Protein AF-A0A0E3V8B7-F1 (afdb_monomer)

pLDDT: mean 75.84, std 19.18, range [37.16, 93.25]

Radius of gyration: 25.29 Å; Cα contacts (8 Å, |Δi|>4): 125; chains: 1; bounding box: 66×51×51 Å

Sequence (120 aa):
MLLAFTAIDEYGHSRDFSWWFTSLEFALDVMSSLSAKGKQIVKAELIDNDRSIQLPVDGFDGKLFSTPIKQLENEWQQLLKAPVSQRYIPVEPGAVSAGDFYFPLFDEQAWDMATVKFED

Secondary structure (DSSP, 8-state):
-EEEEEEE-TTS-EEEEEEE-S-HHHHHHHHHHHHHTTPEEEEEEEEETTEEEE--GGG-SS--SHHHHHHHHHHHHHHHHS----------TT---TT---PPP--GGGGGG-------

Structure (mmCIF, N/CA/C/O backbone):
data_AF-A0A0E3V8B7-F1
#
_entry.id   AF-A0A0E3V8B7-F1
#
loop_
_atom_site.group_PDB
_atom_site.id
_atom_site.type_symbol
_atom_site.label_atom_id
_atom_site.label_alt_id
_atom_site.label_comp_id
_atom_site.label_asym_id
_atom_site.label_entity_id
_atom_site.label_seq_id
_atom_site.pdbx_PDB_ins_code
_atom_site.Cartn_x
_atom_site.Cartn_y
_atom_site.Cartn_z
_atom_site.occupancy
_atom_site.B_iso_or_equiv
_atom_site.auth_seq_id
_atom_site.auth_comp_id
_atom_site.auth_asym_id
_atom_site.auth_atom_id
_atom_site.pdbx_P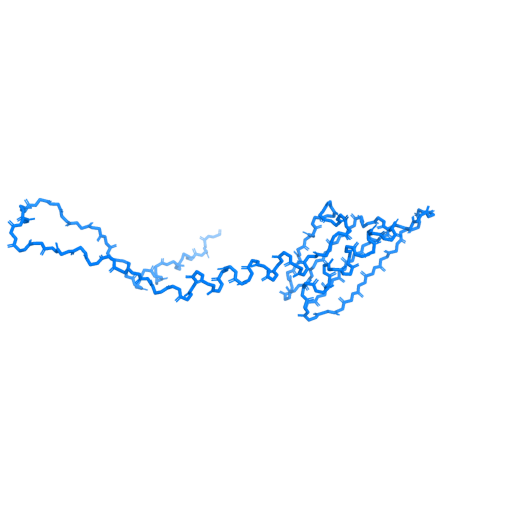DB_model_num
ATOM 1 N N . MET A 1 1 ? 4.322 -6.187 8.773 1.00 88.88 1 MET A N 1
ATOM 2 C CA . MET A 1 1 ? 3.819 -5.978 7.403 1.00 88.88 1 MET A CA 1
ATOM 3 C C . MET A 1 1 ? 4.964 -5.677 6.439 1.00 88.88 1 MET A C 1
ATOM 5 O O . MET A 1 1 ? 5.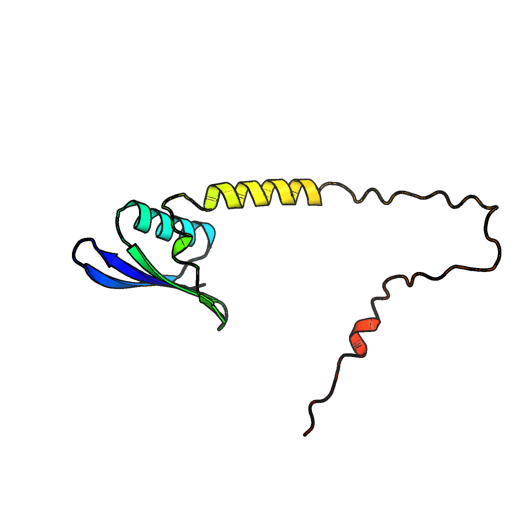790 -4.806 6.714 1.00 88.88 1 MET A O 1
ATOM 9 N N . LEU A 1 2 ? 5.020 -6.411 5.331 1.00 91.75 2 LEU A N 1
ATOM 10 C CA . LEU A 1 2 ? 5.964 -6.240 4.225 1.00 91.75 2 LEU A CA 1
ATOM 11 C C . LEU A 1 2 ? 5.174 -5.872 2.966 1.00 91.75 2 LEU A C 1
ATOM 13 O O . LEU A 1 2 ? 4.197 -6.540 2.641 1.00 91.75 2 LEU A O 1
ATOM 17 N N . LEU A 1 3 ? 5.594 -4.830 2.256 1.00 92.19 3 LEU A N 1
ATOM 18 C CA . LEU A 1 3 ? 5.054 -4.492 0.941 1.00 92.19 3 LEU A CA 1
ATOM 19 C C . LEU A 1 3 ? 6.050 -4.954 -0.115 1.00 92.19 3 LEU A C 1
ATOM 21 O O . LEU A 1 3 ? 7.212 -4.554 -0.050 1.00 92.19 3 LEU A O 1
ATOM 25 N N . ALA A 1 4 ? 5.600 -5.748 -1.080 1.00 92.44 4 ALA A N 1
ATOM 26 C CA . ALA A 1 4 ? 6.370 -6.148 -2.248 1.00 92.44 4 ALA A CA 1
ATOM 27 C C . ALA A 1 4 ? 5.641 -5.690 -3.514 1.00 92.44 4 ALA A C 1
ATOM 29 O O . ALA A 1 4 ? 4.451 -5.942 -3.675 1.00 92.44 4 ALA A O 1
ATOM 30 N N . PHE A 1 5 ? 6.324 -4.999 -4.418 1.00 93.00 5 PHE A N 1
ATOM 31 C CA . PHE A 1 5 ? 5.716 -4.536 -5.659 1.00 93.00 5 PHE A CA 1
ATOM 32 C C . PHE A 1 5 ? 6.732 -4.467 -6.792 1.00 93.00 5 PHE A C 1
ATOM 34 O O . PHE A 1 5 ? 7.929 -4.287 -6.579 1.00 93.00 5 PHE A O 1
ATOM 41 N N . THR A 1 6 ? 6.220 -4.566 -8.008 1.00 92.25 6 THR A N 1
ATOM 42 C CA . THR A 1 6 ? 6.983 -4.451 -9.242 1.00 92.25 6 THR A CA 1
ATOM 43 C C . THR A 1 6 ? 6.522 -3.199 -9.966 1.00 92.25 6 THR A C 1
ATOM 45 O O . THR A 1 6 ? 5.326 -3.036 -10.231 1.00 92.25 6 THR A O 1
ATOM 48 N N . ALA A 1 7 ? 7.461 -2.312 -10.284 1.00 91.56 7 ALA A N 1
ATOM 49 C CA . ALA A 1 7 ? 7.190 -1.098 -11.039 1.00 91.56 7 ALA A CA 1
ATOM 50 C C . ALA A 1 7 ? 8.014 -1.062 -12.326 1.00 91.56 7 ALA A C 1
ATOM 52 O O . ALA A 1 7 ? 9.192 -1.422 -12.329 1.00 91.56 7 ALA A O 1
ATOM 53 N N . ILE A 1 8 ? 7.393 -0.586 -13.398 1.00 91.06 8 ILE A N 1
ATOM 54 C CA . ILE A 1 8 ? 8.029 -0.334 -14.685 1.00 91.06 8 ILE A CA 1
ATOM 55 C C . ILE A 1 8 ? 8.347 1.161 -14.784 1.00 91.06 8 ILE A C 1
ATOM 57 O O . ILE A 1 8 ? 7.508 2.010 -14.470 1.00 91.06 8 ILE A O 1
ATOM 61 N N . ASP A 1 9 ? 9.585 1.480 -15.160 1.00 85.81 9 ASP A N 1
ATOM 62 C CA . ASP A 1 9 ? 9.995 2.850 -15.472 1.00 85.81 9 ASP A CA 1
ATOM 63 C C . ASP A 1 9 ? 9.602 3.268 -16.901 1.00 85.81 9 ASP A C 1
ATOM 65 O O . ASP A 1 9 ? 9.146 2.462 -17.709 1.00 85.81 9 ASP A O 1
ATOM 69 N N . GLU A 1 10 ? 9.805 4.543 -17.235 1.00 82.44 10 GLU A N 1
ATOM 70 C CA . GLU A 1 10 ? 9.502 5.097 -18.565 1.00 82.44 10 GLU A CA 1
ATOM 71 C C . GLU A 1 10 ? 10.294 4.430 -19.708 1.00 82.44 10 GLU A C 1
ATOM 73 O O . GLU A 1 10 ? 9.926 4.554 -20.875 1.00 82.44 10 GLU A O 1
ATOM 78 N N . TYR A 1 11 ? 11.367 3.701 -19.386 1.00 84.38 11 TYR A N 1
ATOM 79 C CA . TYR A 1 11 ? 12.201 2.967 -20.337 1.00 84.38 11 TYR A CA 1
ATOM 80 C C . TYR A 1 11 ? 11.768 1.500 -20.488 1.00 84.38 11 TYR A C 1
ATOM 82 O O . TYR A 1 11 ? 12.393 0.750 -21.237 1.00 84.38 11 TYR A O 1
ATOM 90 N N . GLY A 1 12 ? 10.704 1.078 -19.795 1.00 85.00 12 GLY A N 1
ATOM 91 C CA . GLY A 1 12 ? 10.203 -0.293 -19.819 1.00 85.00 12 GLY A CA 1
ATOM 92 C C . GLY A 1 12 ? 10.964 -1.249 -18.896 1.00 85.00 12 GLY A C 1
ATOM 93 O O . GLY A 1 12 ? 10.724 -2.457 -18.939 1.00 85.00 12 GLY A O 1
ATOM 94 N N . HIS A 1 13 ? 11.873 -0.756 -18.050 1.00 89.44 13 HIS A N 1
ATOM 95 C CA . HIS A 1 13 ? 12.583 -1.607 -17.107 1.00 89.44 13 HIS A CA 1
ATOM 96 C C . HIS A 1 13 ? 11.727 -1.884 -15.879 1.00 89.44 13 HIS A C 1
ATOM 98 O O . HIS A 1 13 ? 11.411 -0.993 -15.087 1.00 89.44 13 HIS A O 1
ATOM 104 N N . SER A 1 14 ? 11.419 -3.162 -15.697 1.00 91.88 14 SER A N 1
ATOM 105 C CA . SER A 1 14 ? 10.776 -3.670 -14.496 1.00 91.88 14 SER A CA 1
ATOM 106 C C . SER A 1 14 ? 11.775 -3.744 -13.345 1.00 91.88 14 SER A C 1
ATOM 108 O O . SER A 1 14 ? 12.871 -4.292 -13.494 1.00 91.88 14 SER A O 1
ATOM 110 N N . ARG A 1 15 ? 11.398 -3.211 -12.184 1.00 91.56 15 ARG A N 1
ATOM 111 C CA . ARG A 1 15 ? 12.148 -3.352 -10.936 1.00 91.56 15 ARG A CA 1
ATOM 112 C C . ARG A 1 15 ? 11.234 -3.814 -9.821 1.00 91.56 15 ARG A C 1
ATOM 114 O O . ARG A 1 15 ? 10.160 -3.246 -9.618 1.00 91.56 15 ARG A O 1
ATOM 121 N N . ASP A 1 16 ? 11.729 -4.789 -9.076 1.00 92.19 16 ASP A N 1
ATOM 122 C CA . ASP A 1 16 ? 11.072 -5.301 -7.886 1.00 92.19 16 ASP A CA 1
ATOM 123 C C . ASP A 1 16 ? 11.564 -4.542 -6.658 1.00 92.19 16 ASP A C 1
ATOM 125 O O . ASP A 1 16 ? 12.758 -4.282 -6.479 1.00 92.19 16 ASP A O 1
ATOM 129 N N . PHE A 1 17 ? 10.618 -4.183 -5.806 1.00 91.00 17 PHE A N 1
ATOM 130 C CA . PHE A 1 17 ? 10.844 -3.481 -4.561 1.00 91.00 17 PHE A CA 1
ATOM 131 C C . PHE A 1 17 ? 10.158 -4.247 -3.445 1.00 91.00 17 PHE A C 1
ATOM 133 O O . PHE A 1 17 ? 9.034 -4.719 -3.593 1.00 91.00 17 PHE A O 1
ATOM 140 N N . SER A 1 18 ? 10.825 -4.332 -2.303 1.00 92.06 18 SER A N 1
ATOM 141 C CA . SER A 1 18 ? 10.234 -4.882 -1.093 1.00 92.06 18 SER A CA 1
ATOM 142 C C . SER A 1 18 ? 10.724 -4.102 0.115 1.00 92.06 18 SER A C 1
ATOM 144 O O . SER A 1 18 ? 11.935 -3.932 0.274 1.00 92.06 18 SER A O 1
ATOM 146 N N . TRP A 1 19 ? 9.817 -3.643 0.974 1.00 91.25 19 TRP A N 1
ATOM 147 C CA . TRP A 1 19 ? 10.192 -2.984 2.223 1.00 91.25 19 TRP A CA 1
ATOM 148 C C . TRP A 1 19 ? 9.241 -3.313 3.369 1.00 91.25 19 TRP A C 1
ATOM 150 O O . TRP A 1 19 ? 8.051 -3.573 3.180 1.00 91.25 19 TRP A O 1
ATOM 160 N N . TRP A 1 20 ? 9.778 -3.249 4.584 1.00 91.75 20 TRP A N 1
ATOM 161 C CA . TRP A 1 20 ? 9.007 -3.346 5.819 1.00 91.75 20 TRP A CA 1
ATOM 162 C C . TRP A 1 20 ? 8.421 -1.989 6.186 1.00 91.75 20 TRP A C 1
ATOM 164 O O . TRP A 1 20 ? 9.087 -0.962 6.046 1.00 91.75 20 TRP A O 1
ATOM 174 N N . PHE A 1 21 ? 7.184 -1.981 6.671 1.00 88.81 21 PHE A N 1
ATOM 175 C CA . PHE A 1 21 ? 6.518 -0.760 7.110 1.00 88.81 21 PHE A CA 1
ATOM 176 C C . PHE A 1 21 ? 5.609 -1.027 8.314 1.00 88.81 21 PHE A C 1
ATOM 178 O O . PHE A 1 21 ? 5.221 -2.165 8.586 1.00 88.81 21 PHE A O 1
ATOM 185 N N . THR A 1 22 ? 5.284 0.041 9.042 1.00 88.25 22 THR A N 1
ATOM 186 C CA . THR A 1 22 ? 4.428 0.003 10.239 1.00 88.25 22 THR A CA 1
ATOM 187 C C . THR A 1 22 ? 3.045 0.610 10.009 1.00 88.25 22 THR A C 1
ATOM 189 O O . THR A 1 22 ? 2.090 0.168 10.634 1.00 88.25 22 THR A O 1
ATOM 192 N N . SER A 1 23 ? 2.924 1.591 9.108 1.00 88.12 23 SER A N 1
ATOM 193 C CA . SER A 1 23 ? 1.657 2.227 8.722 1.00 88.12 23 SER A CA 1
ATOM 194 C C . SER A 1 23 ? 1.316 1.888 7.275 1.00 88.12 23 SER A C 1
ATOM 196 O O . SER A 1 23 ? 2.090 2.179 6.356 1.00 88.12 23 SER A O 1
ATOM 198 N N . LEU A 1 24 ? 0.153 1.263 7.085 1.00 87.38 24 LEU A N 1
ATOM 199 C CA . LEU A 1 24 ? -0.355 0.897 5.766 1.00 87.38 24 LEU A CA 1
ATOM 200 C C . LEU A 1 24 ? -0.652 2.136 4.925 1.00 87.38 24 LEU A C 1
ATOM 202 O O . LEU A 1 24 ? -0.330 2.161 3.742 1.00 87.38 24 LEU A O 1
ATOM 206 N N . GLU A 1 25 ? -1.182 3.185 5.544 1.00 87.44 25 GLU A N 1
ATOM 207 C CA . GLU A 1 25 ? -1.499 4.456 4.896 1.00 87.44 25 GLU A CA 1
ATOM 208 C C . GLU A 1 25 ? -0.255 5.059 4.244 1.00 87.44 25 GLU A C 1
ATOM 210 O O . GLU A 1 25 ? -0.291 5.456 3.082 1.00 87.44 25 GLU A O 1
ATOM 215 N N . PHE A 1 26 ? 0.873 5.054 4.962 1.00 87.19 26 PHE A N 1
ATOM 216 C CA . PHE A 1 26 ? 2.139 5.539 4.424 1.00 87.19 26 PHE A CA 1
ATOM 217 C C . PHE A 1 26 ? 2.629 4.686 3.247 1.00 87.19 26 PHE A C 1
ATOM 219 O O . PHE A 1 26 ? 3.053 5.222 2.226 1.00 87.19 26 PHE A O 1
ATOM 226 N N . 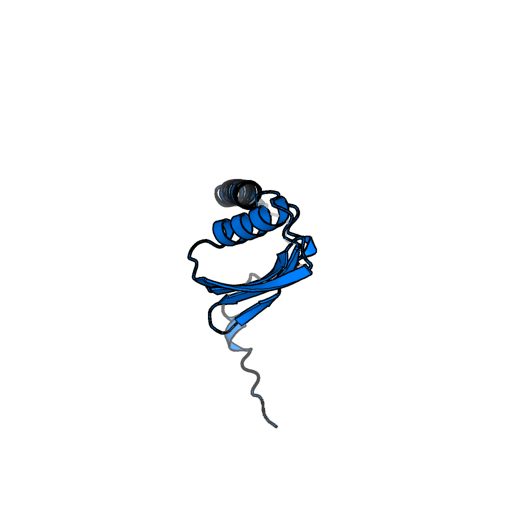ALA A 1 27 ? 2.550 3.358 3.353 1.00 89.19 27 ALA A N 1
ATOM 227 C CA . ALA A 1 27 ? 2.937 2.455 2.269 1.00 89.19 27 ALA A CA 1
ATOM 228 C C . ALA A 1 27 ? 2.104 2.678 0.989 1.00 89.19 27 ALA A C 1
ATOM 230 O O . ALA A 1 27 ? 2.669 2.761 -0.106 1.00 89.19 27 ALA A O 1
ATOM 231 N N . LEU A 1 28 ? 0.783 2.828 1.126 1.00 89.31 28 LEU A N 1
ATOM 232 C CA . LEU A 1 28 ? -0.128 3.120 0.014 1.00 89.31 28 LEU A CA 1
ATOM 233 C C . LEU A 1 28 ? 0.139 4.505 -0.601 1.00 89.31 28 LEU A C 1
ATOM 235 O O . LEU A 1 28 ? 0.133 4.656 -1.826 1.00 89.31 28 LEU A O 1
ATOM 239 N N . ASP A 1 29 ? 0.444 5.505 0.228 1.00 89.44 29 ASP A N 1
ATOM 240 C CA . ASP A 1 29 ? 0.813 6.852 -0.220 1.00 89.44 29 ASP A CA 1
ATOM 241 C C . ASP A 1 29 ? 2.109 6.857 -1.037 1.00 89.44 29 ASP A C 1
ATOM 243 O O . ASP A 1 29 ? 2.203 7.552 -2.054 1.00 89.44 29 ASP A O 1
ATOM 247 N N . VAL A 1 30 ? 3.109 6.063 -0.638 1.00 88.50 30 VAL A N 1
ATOM 248 C CA . VAL A 1 30 ? 4.362 5.942 -1.396 1.00 88.50 30 VAL A CA 1
ATOM 249 C C . VAL A 1 30 ? 4.113 5.280 -2.751 1.00 88.50 30 VAL A C 1
ATOM 251 O O . VAL A 1 30 ? 4.620 5.775 -3.757 1.00 88.50 30 VAL A O 1
ATOM 254 N N . MET A 1 31 ? 3.308 4.216 -2.817 1.00 89.38 31 MET A N 1
ATOM 255 C CA . MET A 1 31 ? 2.946 3.582 -4.094 1.00 89.38 31 MET A CA 1
ATOM 256 C C . MET A 1 31 ? 2.197 4.535 -5.028 1.00 89.38 31 MET A C 1
ATOM 258 O O . MET A 1 31 ? 2.515 4.641 -6.214 1.00 89.38 31 MET A O 1
ATOM 262 N N . SER A 1 32 ? 1.265 5.308 -4.485 1.00 89.31 32 SER A N 1
ATOM 263 C CA . SER A 1 32 ? 0.548 6.326 -5.258 1.00 89.31 32 SER A CA 1
ATOM 264 C C . SER A 1 32 ? 1.499 7.411 -5.744 1.00 89.31 32 SER A C 1
ATOM 266 O O . SER A 1 32 ? 1.494 7.772 -6.916 1.00 89.31 32 SER A O 1
ATOM 268 N N . SER A 1 33 ? 2.416 7.859 -4.887 1.00 88.88 33 SER A N 1
ATOM 269 C CA . SER A 1 33 ? 3.443 8.836 -5.256 1.00 88.88 33 SER A CA 1
ATOM 270 C C . SER A 1 33 ? 4.398 8.319 -6.338 1.00 88.88 33 SER A C 1
ATOM 272 O O . SER A 1 33 ? 4.906 9.110 -7.130 1.00 88.88 33 SER A O 1
ATOM 274 N N . LEU A 1 34 ? 4.669 7.009 -6.387 1.00 88.12 34 LEU A N 1
ATOM 275 C CA . LEU A 1 34 ? 5.439 6.390 -7.471 1.00 88.12 34 LEU A CA 1
ATOM 276 C C . LEU A 1 34 ? 4.662 6.445 -8.791 1.00 88.12 34 LEU A C 1
ATOM 278 O O . LEU A 1 34 ? 5.238 6.838 -9.805 1.00 88.12 34 LEU A O 1
ATOM 282 N N . SER A 1 35 ? 3.362 6.159 -8.744 1.00 86.75 35 SER A N 1
ATOM 283 C CA . SER A 1 35 ? 2.462 6.245 -9.901 1.00 86.75 35 SER A CA 1
ATOM 284 C C . SER A 1 35 ? 2.337 7.678 -10.427 1.00 86.75 35 SER A C 1
ATOM 286 O O . SER A 1 35 ? 2.478 7.919 -11.623 1.00 86.75 35 SER A O 1
ATOM 288 N N . ALA A 1 36 ? 2.233 8.664 -9.530 1.00 86.75 36 ALA A N 1
ATOM 289 C CA . ALA A 1 36 ? 2.237 10.088 -9.877 1.00 86.75 36 ALA A CA 1
ATOM 290 C C . ALA A 1 36 ? 3.548 10.562 -10.537 1.00 86.75 36 ALA A C 1
ATOM 292 O O . ALA A 1 36 ? 3.554 11.548 -11.269 1.00 86.75 36 ALA A O 1
ATOM 293 N N . LYS A 1 37 ? 4.667 9.868 -10.290 1.00 86.00 37 LYS A N 1
ATOM 294 C CA . LYS A 1 37 ? 5.980 10.148 -10.896 1.00 86.00 37 LYS A CA 1
ATOM 295 C C . LYS A 1 37 ? 6.189 9.443 -12.242 1.00 86.00 37 LYS A C 1
ATOM 297 O O . LYS A 1 37 ? 7.321 9.398 -12.711 1.00 86.00 37 LYS A O 1
ATOM 302 N N . GLY A 1 38 ? 5.137 8.869 -12.827 1.00 81.69 38 GLY A N 1
ATOM 303 C CA . GLY A 1 38 ? 5.198 8.192 -14.124 1.00 81.69 38 GLY A CA 1
ATOM 304 C C . GLY A 1 38 ? 5.687 6.745 -14.061 1.00 81.69 38 GLY A C 1
ATOM 305 O O . GLY A 1 38 ? 5.874 6.124 -15.103 1.00 81.69 38 GLY A O 1
ATOM 306 N N . LYS A 1 39 ? 5.886 6.176 -12.863 1.00 85.62 39 LYS A N 1
ATOM 307 C CA . LYS A 1 39 ? 6.216 4.752 -12.727 1.00 85.62 39 LYS A CA 1
ATOM 308 C C . LYS A 1 39 ? 4.941 3.935 -12.694 1.00 85.62 39 LYS A C 1
ATOM 310 O O . LYS A 1 39 ? 4.119 4.122 -11.805 1.00 85.62 39 LYS A O 1
ATOM 315 N N . GLN A 1 40 ? 4.799 2.985 -13.603 1.00 88.81 40 GLN A N 1
ATOM 316 C CA . GLN A 1 40 ? 3.623 2.129 -13.624 1.00 88.81 40 GLN A CA 1
ATOM 317 C C . GLN A 1 40 ? 3.807 0.962 -12.653 1.00 88.81 40 GLN A C 1
ATOM 319 O O . GLN A 1 40 ? 4.732 0.165 -12.808 1.00 88.81 40 GLN A O 1
ATOM 324 N N . ILE A 1 41 ? 2.928 0.840 -11.659 1.00 90.69 41 ILE A N 1
ATOM 325 C CA . ILE A 1 41 ? 2.891 -0.338 -10.786 1.00 90.69 41 ILE A CA 1
ATOM 326 C C . ILE A 1 41 ? 2.182 -1.467 -11.535 1.00 90.69 41 ILE A C 1
ATOM 328 O O . ILE A 1 41 ? 1.058 -1.302 -11.996 1.00 90.69 41 ILE A O 1
ATOM 332 N N . VAL A 1 42 ? 2.848 -2.613 -11.664 1.00 90.25 42 VAL A N 1
ATOM 333 C CA . VAL A 1 42 ? 2.340 -3.777 -12.417 1.00 90.25 42 VAL A CA 1
ATOM 334 C C . VAL A 1 42 ? 1.882 -4.889 -11.488 1.00 90.25 42 VAL A C 1
ATOM 336 O O . VAL A 1 42 ? 0.938 -5.614 -11.789 1.00 90.25 42 VAL A O 1
ATOM 339 N N . LYS A 1 43 ? 2.536 -5.013 -10.335 1.00 91.25 43 LYS A N 1
ATOM 340 C CA . LYS A 1 43 ? 2.170 -5.966 -9.294 1.00 91.25 43 LYS A CA 1
ATOM 341 C C . LYS A 1 43 ? 2.386 -5.316 -7.941 1.00 91.25 43 LYS A C 1
ATOM 343 O O . LYS A 1 43 ? 3.416 -4.681 -7.746 1.00 91.25 43 LYS A O 1
ATOM 348 N N . ALA A 1 44 ? 1.457 -5.503 -7.015 1.00 92.38 44 ALA A N 1
ATOM 349 C CA . ALA A 1 44 ? 1.616 -5.098 -5.628 1.00 92.38 44 ALA A CA 1
ATOM 350 C C . ALA A 1 44 ? 1.032 -6.173 -4.709 1.00 92.38 44 ALA A C 1
ATOM 352 O O . ALA A 1 44 ? -0.043 -6.717 -4.960 1.00 92.38 44 ALA A O 1
ATOM 353 N N . GLU A 1 45 ? 1.762 -6.495 -3.653 1.00 93.25 45 GLU A N 1
ATOM 354 C CA . GLU A 1 45 ? 1.447 -7.552 -2.708 1.00 93.25 45 GLU A CA 1
ATOM 355 C C . GLU A 1 45 ? 1.801 -7.092 -1.296 1.00 93.25 45 GLU A C 1
ATOM 357 O O . GLU A 1 45 ? 2.888 -6.574 -1.028 1.00 93.25 45 GLU A O 1
ATOM 362 N N . LEU A 1 46 ? 0.854 -7.273 -0.387 1.00 92.50 46 LEU A N 1
ATOM 363 C CA . LEU A 1 46 ? 1.000 -7.001 1.028 1.00 92.50 46 LEU A CA 1
ATOM 364 C C . LEU A 1 46 ? 1.106 -8.323 1.776 1.00 92.50 46 LEU A C 1
ATOM 366 O O . LEU A 1 46 ? 0.187 -9.131 1.713 1.00 92.50 46 LEU A O 1
ATOM 370 N N . ILE A 1 47 ? 2.194 -8.518 2.510 1.00 93.00 47 ILE A N 1
ATOM 371 C CA . ILE A 1 47 ? 2.434 -9.714 3.310 1.00 93.00 47 ILE A CA 1
ATOM 372 C C . ILE A 1 47 ? 2.357 -9.342 4.793 1.00 93.00 47 ILE A C 1
ATOM 374 O O . ILE A 1 47 ? 3.097 -8.477 5.279 1.00 93.00 47 ILE A O 1
ATOM 378 N N . ASP A 1 48 ? 1.467 -10.004 5.523 1.00 91.56 48 ASP A N 1
ATOM 379 C CA . ASP A 1 48 ? 1.328 -9.871 6.968 1.00 91.56 48 ASP A CA 1
ATOM 380 C C . ASP A 1 48 ? 0.973 -11.212 7.618 1.00 91.56 48 ASP A C 1
ATOM 382 O O . ASP A 1 48 ? 0.022 -11.868 7.204 1.00 91.56 48 ASP A O 1
ATOM 386 N N . ASN A 1 49 ? 1.733 -11.620 8.640 1.00 86.62 49 ASN A N 1
ATOM 387 C CA . ASN A 1 49 ? 1.510 -12.858 9.403 1.00 86.62 49 ASN A CA 1
ATOM 388 C C . ASN A 1 49 ? 1.231 -14.099 8.521 1.00 86.62 49 ASN A C 1
ATOM 390 O O . ASN A 1 49 ? 0.207 -14.760 8.682 1.00 86.62 49 ASN A O 1
ATOM 394 N N . ASP A 1 50 ? 2.124 -14.381 7.562 1.00 84.31 50 ASP A N 1
ATOM 395 C CA . ASP A 1 50 ? 2.013 -15.465 6.559 1.00 84.31 50 A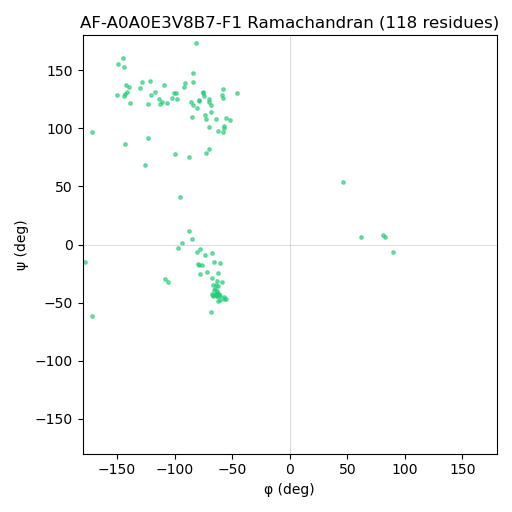SP A CA 1
ATOM 396 C C . ASP A 1 50 ? 0.820 -15.376 5.592 1.00 84.31 50 ASP A C 1
ATOM 398 O O . ASP A 1 50 ? 0.605 -16.261 4.763 1.00 84.31 50 ASP A O 1
ATOM 402 N N . ARG A 1 51 ? 0.058 -14.281 5.628 1.00 87.94 51 ARG A N 1
ATOM 403 C CA . ARG A 1 51 ? -0.993 -13.997 4.652 1.00 87.94 51 ARG A CA 1
ATOM 404 C C . ARG A 1 51 ? -0.475 -12.998 3.642 1.00 87.94 51 ARG A C 1
ATOM 406 O O . ARG A 1 51 ? 0.048 -11.952 4.022 1.00 87.94 51 ARG A O 1
ATOM 413 N N . SER A 1 52 ? -0.655 -13.303 2.363 1.00 91.75 52 SER A N 1
ATOM 414 C CA . SER A 1 52 ? -0.408 -12.346 1.298 1.00 91.75 52 SER A CA 1
ATOM 415 C C . SER A 1 52 ? -1.712 -11.897 0.652 1.00 91.75 52 SER A C 1
ATOM 417 O O . SER A 1 52 ? -2.640 -12.678 0.438 1.00 91.75 52 SER A O 1
ATOM 419 N N . ILE A 1 53 ? -1.806 -10.597 0.406 1.00 92.50 53 ILE A N 1
ATOM 420 C CA . ILE A 1 53 ? -2.954 -9.943 -0.208 1.00 92.50 53 ILE A CA 1
ATOM 421 C C . ILE A 1 53 ? -2.434 -9.218 -1.438 1.00 92.50 53 ILE A C 1
ATOM 423 O O . ILE A 1 53 ? -1.576 -8.341 -1.335 1.00 92.50 53 ILE A O 1
ATOM 427 N N . GLN A 1 54 ? -2.961 -9.567 -2.607 1.00 92.12 54 GLN A N 1
ATOM 428 C CA . GLN A 1 54 ? -2.680 -8.809 -3.820 1.00 92.12 54 GLN A CA 1
ATOM 429 C C . GLN A 1 54 ? -3.455 -7.496 -3.786 1.00 92.12 54 GLN A C 1
ATOM 431 O O . GLN A 1 54 ? -4.666 -7.481 -3.559 1.00 92.12 54 GLN A O 1
ATOM 436 N N . LEU A 1 55 ? -2.745 -6.393 -3.996 1.00 90.00 55 LEU A N 1
ATOM 437 C CA . LEU A 1 55 ? -3.338 -5.065 -4.021 1.00 90.00 55 LEU A CA 1
ATOM 438 C C . LEU A 1 55 ? -3.740 -4.707 -5.459 1.00 90.00 55 LEU A C 1
ATOM 440 O O . LEU A 1 55 ? -2.979 -4.985 -6.391 1.00 90.00 55 LEU A O 1
ATOM 444 N N . PRO A 1 56 ? -4.911 -4.078 -5.659 1.00 88.19 56 PRO A N 1
ATOM 445 C CA . PRO A 1 56 ? -5.361 -3.677 -6.984 1.00 88.19 56 PRO A CA 1
ATOM 446 C C . PRO A 1 56 ? -4.469 -2.554 -7.519 1.00 88.19 56 PRO A C 1
ATOM 448 O O . PRO A 1 56 ? -4.468 -1.444 -6.990 1.00 88.19 56 PRO A O 1
ATOM 451 N N . VAL A 1 57 ? -3.716 -2.840 -8.582 1.00 87.62 57 VAL A N 1
ATOM 452 C CA . VAL A 1 57 ? -2.779 -1.870 -9.170 1.00 87.62 57 VAL A CA 1
ATOM 453 C C . VAL A 1 57 ? -3.486 -0.678 -9.817 1.00 87.62 57 VAL A C 1
ATOM 455 O O . VAL A 1 57 ? -2.974 0.436 -9.769 1.00 87.62 57 VAL A O 1
ATOM 458 N N . ASP A 1 58 ? -4.710 -0.886 -10.306 1.00 83.94 58 ASP A N 1
ATOM 459 C CA . ASP A 1 58 ? -5.570 0.165 -10.867 1.00 83.94 58 ASP A CA 1
ATOM 460 C C . ASP A 1 58 ? -6.010 1.203 -9.820 1.00 83.94 58 ASP A C 1
ATOM 462 O O . ASP A 1 58 ? -6.494 2.278 -10.169 1.00 83.94 58 ASP A O 1
ATOM 466 N N . GLY A 1 59 ? -5.847 0.896 -8.528 1.00 80.62 59 GLY A N 1
ATOM 467 C CA . GLY A 1 59 ? -6.164 1.813 -7.437 1.00 80.62 59 GLY A CA 1
ATOM 468 C C . GLY A 1 59 ? -5.128 2.921 -7.236 1.00 80.62 59 GLY A C 1
ATOM 469 O O . GLY A 1 59 ? -5.441 3.923 -6.598 1.00 80.62 59 GLY A O 1
ATOM 470 N N . PHE A 1 60 ? -3.907 2.781 -7.763 1.00 84.75 60 PHE A N 1
ATOM 471 C CA . PHE A 1 60 ? -2.829 3.754 -7.558 1.00 84.75 60 PHE A CA 1
ATOM 472 C C . PHE A 1 60 ? -2.884 4.871 -8.608 1.00 84.75 60 PHE A C 1
ATOM 474 O O . PHE A 1 60 ? -2.073 4.937 -9.528 1.00 84.75 60 PHE A O 1
ATOM 481 N N . ASP A 1 61 ? -3.841 5.784 -8.452 1.00 80.62 61 ASP A N 1
ATOM 482 C CA . ASP A 1 61 ? -4.108 6.892 -9.385 1.00 80.62 61 ASP A CA 1
ATOM 483 C C . ASP A 1 61 ? -3.236 8.144 -9.152 1.00 80.62 61 ASP A C 1
ATOM 485 O O . ASP A 1 61 ? -3.424 9.182 -9.788 1.00 80.62 61 ASP A O 1
ATOM 489 N N . GLY A 1 62 ? -2.284 8.062 -8.222 1.00 81.25 62 GLY A N 1
ATOM 490 C CA . GLY A 1 62 ? -1.433 9.182 -7.833 1.00 81.25 62 GLY A CA 1
ATOM 491 C C . GLY A 1 62 ? -1.979 10.040 -6.694 1.00 81.25 62 GLY A C 1
ATOM 492 O O . GLY A 1 62 ? -1.254 10.911 -6.205 1.00 81.25 62 GLY A O 1
ATOM 493 N N . LYS A 1 63 ? -3.210 9.805 -6.226 1.00 84.75 63 LYS A N 1
ATOM 494 C CA . LYS A 1 63 ? -3.751 10.488 -5.045 1.00 84.75 63 LYS A CA 1
ATOM 495 C C . LYS A 1 63 ? -3.305 9.792 -3.763 1.00 84.75 63 LYS A C 1
ATOM 497 O O . LYS A 1 63 ? -3.123 8.583 -3.716 1.00 84.75 63 LYS A O 1
ATOM 502 N N . LEU A 1 64 ? -3.129 10.576 -2.703 1.00 85.69 64 LEU A N 1
ATOM 503 C CA . LEU A 1 64 ? -2.770 10.047 -1.388 1.00 85.69 64 LEU A CA 1
ATOM 504 C C . LEU A 1 64 ? -3.992 9.396 -0.726 1.00 85.69 64 LEU A C 1
ATOM 506 O O . LEU A 1 64 ? -5.057 10.009 -0.623 1.00 85.69 64 LEU A O 1
ATOM 510 N N . PHE A 1 65 ? -3.811 8.178 -0.228 1.00 84.88 65 PHE A N 1
ATOM 511 C CA . PHE A 1 65 ? -4.794 7.395 0.514 1.00 84.88 65 PHE A CA 1
ATOM 512 C C . PHE A 1 65 ? -4.928 7.841 1.970 1.00 84.88 65 PHE A C 1
ATOM 514 O O . PHE A 1 65 ? -5.990 7.671 2.569 1.00 84.88 65 PHE A O 1
ATOM 521 N N . SER A 1 66 ? -3.895 8.454 2.550 1.00 83.88 66 SER A N 1
ATOM 522 C CA . SER A 1 66 ? -3.943 8.894 3.950 1.00 83.88 66 SER A CA 1
ATOM 523 C C . SER A 1 66 ? -5.068 9.885 4.246 1.00 83.88 66 SER A C 1
ATOM 525 O O . SER A 1 66 ? -5.620 9.874 5.344 1.00 83.88 66 SER A O 1
ATOM 527 N N . THR A 1 67 ? -5.438 10.729 3.281 1.00 84.00 67 THR A N 1
ATOM 528 C CA . THR A 1 67 ? -6.518 11.712 3.458 1.00 84.00 67 THR A CA 1
ATOM 529 C C . THR A 1 67 ? -7.896 11.050 3.573 1.00 84.00 67 THR A C 1
ATOM 531 O O . THR A 1 67 ? -8.536 11.237 4.611 1.00 84.00 67 THR A O 1
ATOM 534 N N . PRO A 1 68 ? -8.365 10.256 2.587 1.00 85.75 68 PRO A N 1
ATOM 535 C CA . PRO A 1 68 ? -9.665 9.595 2.686 1.00 85.75 68 PRO A CA 1
ATOM 536 C C . PRO A 1 68 ? -9.729 8.577 3.832 1.00 85.75 68 PRO A C 1
ATOM 538 O O . PRO A 1 68 ? -10.760 8.484 4.492 1.00 85.75 68 PRO A O 1
ATOM 541 N N . ILE A 1 69 ? -8.634 7.866 4.139 1.00 88.25 69 ILE A N 1
ATOM 542 C CA . ILE A 1 69 ? -8.603 6.920 5.269 1.00 88.25 69 ILE A CA 1
ATOM 543 C C . ILE A 1 69 ? -8.819 7.650 6.600 1.00 88.25 69 ILE A C 1
ATOM 545 O O . ILE A 1 69 ? -9.638 7.220 7.407 1.00 88.25 69 ILE A O 1
ATOM 549 N N . LYS A 1 70 ? -8.158 8.794 6.817 1.00 87.81 70 LYS A N 1
ATOM 550 C CA . LYS A 1 70 ? -8.366 9.601 8.032 1.00 87.81 70 LYS A CA 1
ATOM 551 C C . LYS A 1 70 ? -9.761 10.208 8.111 1.00 87.81 70 LYS A C 1
ATOM 553 O O . LYS A 1 70 ? -10.302 10.363 9.202 1.00 87.81 70 LYS A O 1
ATOM 558 N N . GLN A 1 71 ? -10.342 10.600 6.979 1.00 90.00 71 GLN A N 1
ATOM 559 C CA . GLN A 1 71 ? -11.724 11.085 6.950 1.00 90.00 71 GLN A CA 1
ATOM 560 C C . GLN A 1 71 ? -12.686 9.984 7.394 1.00 90.00 71 GLN A C 1
ATOM 562 O O . GLN A 1 71 ? -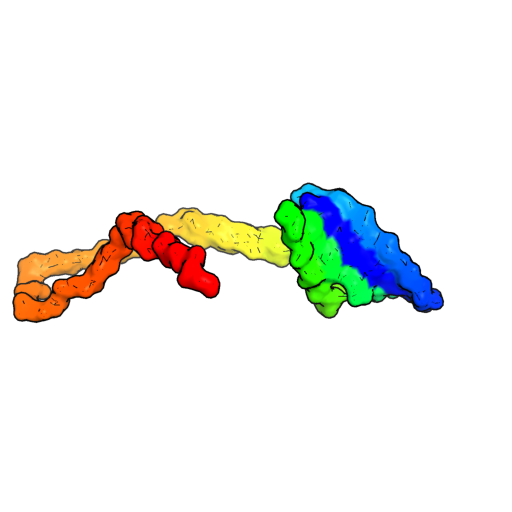13.461 10.208 8.322 1.00 90.00 71 GLN A O 1
ATOM 567 N N . LEU A 1 72 ? -12.543 8.783 6.827 1.00 90.94 72 LEU A N 1
ATOM 568 C CA . LEU A 1 72 ? -13.308 7.608 7.236 1.00 90.94 72 LEU A CA 1
ATOM 569 C C . LEU A 1 72 ? -13.114 7.304 8.722 1.00 90.94 72 LEU A C 1
ATOM 571 O O . LEU A 1 72 ? -14.093 7.118 9.435 1.00 90.94 72 LEU A O 1
ATOM 575 N N . GLU A 1 73 ? -11.876 7.298 9.217 1.00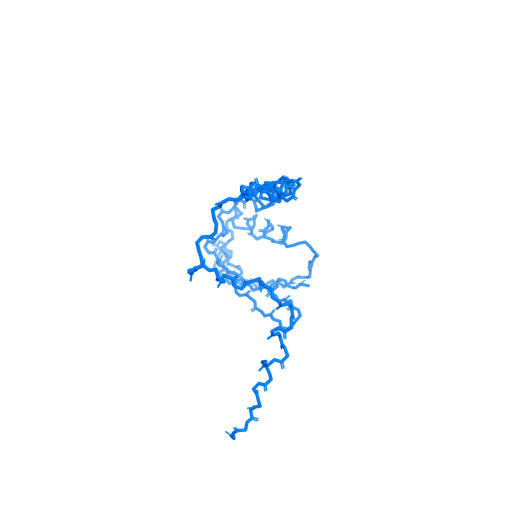 90.25 73 GLU A N 1
ATOM 576 C CA . GLU A 1 73 ? -11.594 7.067 10.637 1.00 90.25 73 GLU A CA 1
ATOM 577 C C . GLU A 1 73 ? -12.363 8.051 11.532 1.00 90.25 73 GLU A C 1
ATOM 579 O O . GLU A 1 73 ? -13.017 7.640 12.491 1.00 90.25 73 GLU A O 1
ATOM 584 N N . ASN A 1 74 ? -12.341 9.341 11.195 1.00 90.44 74 ASN A N 1
ATOM 585 C CA . ASN A 1 74 ? -13.060 10.363 11.950 1.00 90.44 74 ASN A CA 1
ATOM 586 C C . ASN A 1 74 ? -14.580 10.152 11.914 1.00 90.44 74 ASN A C 1
ATOM 588 O O . ASN A 1 74 ? -15.232 10.262 12.954 1.00 90.44 74 ASN A O 1
ATOM 592 N N . GLU A 1 75 ? -15.143 9.839 10.747 1.00 91.56 75 GLU A N 1
ATOM 593 C CA . GLU A 1 75 ? -16.574 9.553 10.587 1.00 91.56 75 GLU A CA 1
ATOM 594 C C . GLU A 1 75 ? -16.995 8.340 11.426 1.00 91.56 75 GLU A C 1
ATOM 596 O O . GLU A 1 75 ? -17.950 8.414 12.204 1.00 91.56 75 GLU A O 1
ATOM 601 N N . TRP A 1 76 ? -16.233 7.247 11.358 1.00 91.94 76 TRP A N 1
ATOM 602 C CA . TRP A 1 76 ? -16.477 6.047 12.157 1.00 91.94 76 TRP A CA 1
ATOM 603 C C . TRP A 1 76 ? -16.373 6.322 13.656 1.00 91.94 76 TRP A C 1
ATOM 605 O O . TRP A 1 76 ? -17.241 5.902 14.422 1.00 91.94 76 TRP A O 1
ATOM 615 N N . GLN A 1 77 ? -15.361 7.073 14.093 1.00 90.75 77 GLN A N 1
ATOM 616 C CA . GLN A 1 77 ? -15.228 7.453 15.498 1.00 90.75 77 GLN A CA 1
ATOM 617 C C . GLN A 1 77 ? -16.407 8.302 15.986 1.00 90.75 77 GLN A C 1
ATOM 619 O O . GLN A 1 77 ? -16.810 8.167 17.141 1.00 90.75 77 GLN A O 1
ATOM 624 N N . GLN A 1 78 ? -16.964 9.180 15.149 1.00 88.94 78 GLN A N 1
ATOM 625 C CA . GLN A 1 78 ? -18.150 9.964 15.506 1.00 88.94 78 GLN A CA 1
ATOM 626 C C . GLN A 1 78 ? -19.385 9.075 15.666 1.00 88.94 78 GLN A C 1
ATOM 628 O O . GLN A 1 78 ? -20.108 9.219 16.653 1.00 88.94 78 GLN A O 1
ATOM 633 N N . LEU A 1 79 ? -19.593 8.126 14.749 1.00 86.88 79 LEU A N 1
ATOM 634 C CA . LEU A 1 79 ? -20.703 7.175 14.822 1.00 86.88 79 LEU A CA 1
ATOM 635 C C . LEU A 1 79 ? -20.607 6.272 16.056 1.00 86.88 79 LEU A C 1
ATOM 637 O O . LEU A 1 79 ? -21.605 6.069 16.740 1.00 86.88 79 LEU A O 1
ATOM 641 N N . LEU A 1 80 ? -19.411 5.780 16.386 1.00 86.44 80 LEU A N 1
ATOM 642 C CA . LEU A 1 80 ? -19.195 4.912 17.550 1.00 86.44 80 LEU A CA 1
ATOM 643 C C . LEU A 1 80 ? -19.295 5.655 18.891 1.00 86.44 80 LEU A C 1
ATOM 645 O O . LEU A 1 80 ? -19.566 5.036 19.917 1.00 86.44 80 LEU A O 1
ATOM 649 N N . LYS A 1 81 ? -19.085 6.977 18.901 1.00 83.56 81 LYS A N 1
ATOM 650 C CA . LYS A 1 81 ? -19.285 7.828 20.088 1.00 83.56 81 LYS A CA 1
ATOM 651 C C . LYS A 1 81 ? -20.752 8.160 20.339 1.00 83.56 81 LYS A C 1
ATOM 653 O O . LYS A 1 81 ? -21.079 8.595 21.444 1.00 83.56 81 LYS A O 1
ATOM 658 N N . ALA A 1 82 ? -21.628 7.992 19.348 1.00 73.06 82 ALA A N 1
ATOM 659 C CA . ALA A 1 82 ? -23.052 8.156 19.568 1.00 73.06 82 ALA A CA 1
ATOM 660 C C . ALA A 1 82 ? -23.533 7.010 20.475 1.00 73.06 82 ALA A C 1
ATOM 662 O O . ALA A 1 82 ? -23.387 5.842 20.106 1.00 73.06 82 ALA A O 1
ATOM 663 N N . PRO A 1 83 ? -24.094 7.299 21.664 1.00 68.12 83 PRO A N 1
ATOM 664 C CA . PRO A 1 83 ? -24.683 6.252 22.479 1.00 68.12 83 PRO A CA 1
ATOM 665 C C . PRO A 1 83 ? -25.772 5.574 21.653 1.00 68.12 83 PRO A C 1
ATOM 667 O O . PRO A 1 83 ? -26.592 6.256 21.026 1.00 68.12 83 PRO A O 1
ATOM 670 N N . VAL A 1 84 ? -25.785 4.239 21.659 1.00 67.75 84 VAL A N 1
ATOM 671 C CA . VAL A 1 84 ? -26.909 3.468 21.130 1.00 67.75 84 VAL A CA 1
ATOM 672 C C . VAL A 1 84 ? -28.124 3.950 21.905 1.00 67.75 84 VAL A C 1
ATOM 674 O O . VAL A 1 84 ? -28.315 3.606 23.069 1.00 67.75 84 VAL A O 1
ATOM 677 N N . SER A 1 85 ? -28.911 4.827 21.285 1.00 64.31 85 SER A N 1
ATOM 678 C CA . SER A 1 85 ? -30.198 5.240 21.816 1.00 64.31 85 SER A CA 1
ATOM 679 C C . SER A 1 85 ? -31.083 4.024 21.662 1.00 64.31 85 SER A C 1
ATOM 681 O O . SER A 1 85 ? -31.771 3.854 20.656 1.00 64.31 85 SER A O 1
ATOM 683 N N . GLN A 1 86 ? -30.963 3.121 22.628 1.00 57.78 86 GLN A N 1
ATOM 684 C CA . GLN A 1 86 ? -31.829 1.986 22.812 1.00 57.78 86 GLN A CA 1
ATOM 685 C C . GLN A 1 86 ? -33.203 2.614 22.969 1.00 57.78 86 GLN A C 1
ATOM 687 O O . GLN A 1 86 ? -33.519 3.196 24.006 1.00 57.78 86 GLN A O 1
ATOM 692 N N . ARG A 1 87 ? -33.954 2.655 21.862 1.00 51.97 87 ARG A N 1
ATOM 693 C CA . ARG A 1 87 ? -35.322 3.149 21.856 1.00 51.97 87 ARG A CA 1
ATOM 694 C C . ARG A 1 87 ? -36.039 2.288 22.873 1.00 51.97 87 ARG A C 1
ATOM 696 O O . ARG A 1 87 ? -36.327 1.125 22.610 1.00 51.97 87 ARG A O 1
ATOM 703 N N . TYR A 1 88 ? -36.246 2.853 24.053 1.00 55.09 88 TYR A N 1
ATOM 704 C CA . TYR A 1 88 ? -37.125 2.296 25.048 1.00 55.09 88 TYR A CA 1
ATOM 705 C C . TYR A 1 88 ? -38.497 2.313 24.391 1.00 55.09 88 TYR A C 1
ATOM 707 O O . TYR A 1 88 ? -39.113 3.368 24.275 1.00 55.09 88 TYR A O 1
ATOM 715 N N . ILE A 1 89 ? -38.908 1.177 23.833 1.00 65.62 89 ILE A N 1
ATOM 716 C CA . ILE A 1 89 ? -40.297 0.954 23.464 1.00 65.62 89 ILE A CA 1
ATOM 717 C C . ILE A 1 89 ? -40.980 0.765 24.817 1.00 65.62 89 ILE A C 1
ATOM 719 O O . ILE A 1 89 ? -40.704 -0.243 25.473 1.00 65.62 89 ILE A O 1
ATOM 723 N N . PRO A 1 90 ? -41.788 1.726 25.301 1.00 49.88 90 PRO A N 1
ATOM 724 C CA . PRO A 1 90 ? -42.560 1.506 26.506 1.00 49.88 90 PRO A CA 1
ATOM 725 C C . PRO A 1 90 ? -43.530 0.383 26.162 1.00 49.88 90 PRO A C 1
ATOM 727 O O . PRO A 1 90 ? -44.430 0.558 25.341 1.00 49.88 90 PRO A O 1
ATOM 730 N N . VAL A 1 91 ? -43.299 -0.802 26.718 1.00 62.44 91 VAL A N 1
ATOM 731 C CA . VAL A 1 91 ? -44.280 -1.876 26.643 1.00 62.44 91 VAL A CA 1
ATOM 732 C C . VAL A 1 91 ? -45.415 -1.424 27.549 1.00 62.44 91 VAL A C 1
ATOM 734 O O . VAL A 1 91 ? -45.277 -1.458 28.772 1.00 62.44 91 VAL A O 1
ATOM 737 N N . GLU A 1 92 ? -46.495 -0.899 26.968 1.00 60.72 92 GLU A N 1
ATOM 738 C CA . GLU A 1 92 ? -47.680 -0.573 27.754 1.00 60.72 92 GLU A CA 1
ATOM 739 C C . GLU A 1 92 ? -48.162 -1.851 28.461 1.00 60.72 92 GLU A C 1
ATOM 741 O O . GLU A 1 92 ? -48.375 -2.876 27.800 1.00 60.72 92 GLU A O 1
ATOM 746 N N . PRO A 1 93 ? -48.331 -1.830 29.796 1.00 49.66 93 PRO A N 1
ATOM 747 C CA . PRO A 1 93 ? -48.844 -2.967 30.544 1.00 49.66 93 PRO A CA 1
ATOM 748 C C . PRO A 1 93 ? -50.345 -3.104 30.260 1.00 49.66 93 PRO A C 1
ATOM 750 O O . PRO A 1 93 ? -51.185 -2.658 31.034 1.00 49.66 93 PRO A O 1
ATOM 753 N N . GLY A 1 94 ? -50.692 -3.676 29.108 1.00 56.09 94 GLY A N 1
ATOM 754 C CA . GLY A 1 94 ? -52.093 -3.841 28.717 1.00 56.09 94 GLY A CA 1
ATOM 755 C C . GLY A 1 94 ? -52.362 -4.564 27.399 1.00 56.09 94 GLY A C 1
ATOM 756 O O . GLY A 1 94 ? -53.486 -5.010 27.197 1.00 56.09 94 GLY A O 1
ATOM 757 N N . ALA A 1 95 ? -51.371 -4.744 26.523 1.00 50.56 95 ALA A N 1
ATOM 758 C CA . ALA A 1 95 ? -51.582 -5.383 25.223 1.00 50.56 95 ALA A CA 1
ATOM 759 C C . ALA A 1 95 ? -50.637 -6.572 25.008 1.00 50.56 95 ALA A C 1
ATOM 761 O O . ALA A 1 95 ? -49.754 -6.538 24.158 1.00 50.56 95 ALA A O 1
ATOM 762 N N . VAL A 1 96 ? -50.834 -7.650 25.771 1.00 50.06 96 VAL A N 1
ATOM 763 C CA . VAL A 1 96 ? -50.317 -8.972 25.392 1.00 50.06 96 VAL A CA 1
ATOM 764 C C . VAL A 1 96 ? -51.500 -9.930 25.344 1.00 50.06 96 VAL A C 1
ATOM 766 O O . VAL A 1 96 ? -51.895 -10.515 26.350 1.00 50.06 96 VAL A O 1
ATOM 769 N N . SER A 1 97 ? -52.104 -10.049 24.160 1.00 48.69 97 SER A N 1
ATOM 770 C CA . SER A 1 97 ? -52.915 -11.219 23.837 1.00 48.69 97 SER A CA 1
ATOM 771 C C . SER A 1 97 ? -51.948 -12.389 23.695 1.00 48.69 97 SER A C 1
ATOM 773 O O . SER A 1 97 ? -50.969 -12.289 22.956 1.00 48.69 97 SER A O 1
ATOM 775 N N . ALA A 1 98 ? -52.189 -13.464 24.443 1.00 44.88 98 ALA A N 1
ATOM 776 C CA . ALA A 1 98 ? -51.424 -14.699 24.351 1.00 44.88 98 ALA A CA 1
ATOM 777 C C . ALA A 1 98 ? -51.458 -15.193 22.899 1.00 44.88 98 ALA A C 1
ATOM 779 O O . ALA A 1 98 ? -52.511 -15.585 22.402 1.00 44.88 98 ALA A O 1
ATOM 780 N N . GLY A 1 99 ? -50.330 -15.100 22.202 1.00 47.22 99 GLY A N 1
ATOM 781 C CA . GLY A 1 99 ? -50.265 -15.444 20.789 1.00 47.22 99 GLY A CA 1
ATOM 782 C C . GLY A 1 99 ? -48.849 -15.444 20.258 1.00 47.22 99 GLY A C 1
ATOM 783 O O . GLY A 1 99 ? -48.365 -16.499 19.887 1.00 47.22 99 GLY A O 1
ATOM 784 N N . ASP A 1 100 ? -48.156 -14.306 20.289 1.00 40.91 100 ASP A N 1
ATOM 785 C CA . ASP A 1 100 ? -46.939 -14.169 19.486 1.00 40.91 100 ASP A CA 1
ATOM 786 C C . ASP A 1 100 ? -45.852 -13.367 20.207 1.00 40.91 100 ASP A C 1
ATOM 788 O O . ASP A 1 100 ? -45.696 -12.165 20.013 1.00 40.91 100 ASP A O 1
ATOM 792 N N . PHE A 1 101 ? -45.052 -14.044 21.025 1.00 45.53 101 PHE A N 1
ATOM 793 C CA . PHE A 1 101 ? -43.690 -13.598 21.306 1.00 45.53 101 PHE A CA 1
ATOM 794 C C . PHE A 1 101 ? -42.782 -14.818 21.308 1.00 45.53 101 PHE A C 1
ATOM 796 O O . PHE A 1 101 ? -43.011 -15.728 22.090 1.00 45.53 101 PHE A O 1
ATOM 803 N N . TYR A 1 102 ? -41.766 -14.825 20.442 1.00 40.78 102 TYR A N 1
ATOM 804 C CA . TYR A 1 102 ? -40.366 -15.013 20.839 1.00 40.78 102 TYR A CA 1
ATOM 805 C C . TYR A 1 102 ? -39.461 -14.757 19.620 1.00 40.78 102 TYR A C 1
ATOM 807 O O . TYR A 1 102 ? -39.234 -15.632 18.790 1.00 40.78 102 TYR A 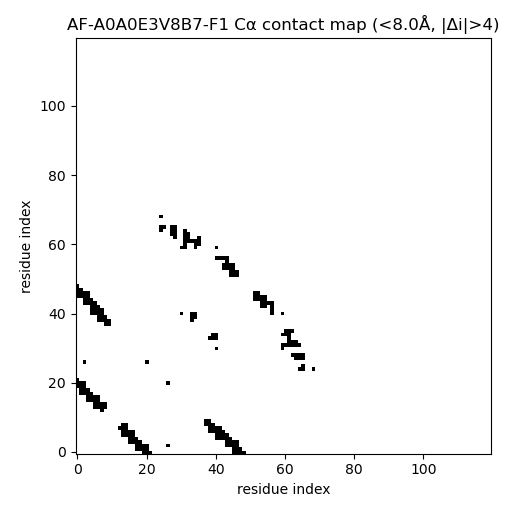O 1
ATOM 815 N N . PHE A 1 103 ? -38.929 -13.536 19.514 1.00 45.25 103 PHE A N 1
ATOM 816 C CA . PHE A 1 103 ? -37.640 -13.322 18.853 1.00 45.25 103 PHE A CA 1
ATOM 817 C C . PHE A 1 103 ? -36.564 -13.724 19.871 1.00 45.25 103 PHE A C 1
ATOM 819 O O . PHE A 1 103 ? -36.588 -13.188 20.983 1.00 45.25 103 PHE A O 1
ATOM 826 N N . PRO A 1 104 ? -35.654 -14.663 19.563 1.00 41.50 104 PRO A N 1
ATOM 827 C CA . PRO A 1 104 ? -34.635 -15.049 20.520 1.00 41.50 104 PRO A CA 1
ATOM 828 C C . PRO A 1 104 ? -33.640 -13.901 20.694 1.00 41.50 104 PRO A C 1
ATOM 830 O O . PRO A 1 104 ? -33.021 -13.433 19.735 1.00 41.50 104 PRO A O 1
ATOM 833 N N . LEU A 1 105 ? -33.516 -13.458 21.949 1.00 41.84 105 LEU A N 1
ATOM 834 C CA . LEU A 1 105 ? -32.327 -12.792 22.461 1.00 41.84 105 LEU A CA 1
ATOM 835 C C . LEU A 1 105 ? -31.103 -13.597 22.013 1.00 41.84 105 LEU A C 1
ATOM 837 O O . LEU A 1 105 ? -31.060 -14.813 22.186 1.00 41.84 105 LEU A O 1
ATOM 841 N N . PHE A 1 106 ? -30.128 -12.893 21.448 1.00 38.53 106 PHE A N 1
ATOM 842 C CA . PHE A 1 106 ? -28.775 -13.385 21.233 1.00 38.53 106 PHE A CA 1
ATOM 843 C C . PHE A 1 106 ? -28.235 -13.932 22.564 1.00 38.53 106 PHE A C 1
ATOM 845 O O . PHE A 1 106 ? -27.973 -13.161 23.486 1.00 38.53 106 PHE A O 1
ATOM 852 N N . ASP A 1 107 ? -28.129 -15.255 22.666 1.00 40.09 107 ASP A N 1
ATOM 853 C CA . ASP A 1 107 ? -27.483 -15.951 23.774 1.00 40.09 107 ASP A CA 1
ATOM 854 C C . ASP A 1 107 ? -26.054 -16.311 23.346 1.00 40.09 107 ASP A C 1
ATOM 856 O O . ASP A 1 107 ? -25.825 -16.923 22.298 1.00 40.09 107 ASP A O 1
ATOM 860 N N . GLU A 1 108 ? -25.084 -15.886 24.149 1.00 47.22 108 GLU A N 1
ATOM 861 C CA . GLU A 1 108 ? -23.645 -16.072 23.944 1.00 47.22 108 GLU A CA 1
ATOM 862 C C . GLU A 1 108 ? -23.209 -17.550 24.060 1.00 47.22 108 GLU A C 1
ATOM 864 O O . GLU A 1 108 ? -22.075 -17.883 23.722 1.00 47.22 108 GLU A O 1
ATOM 869 N N . GLN A 1 109 ? -24.104 -18.464 24.462 1.00 44.81 109 GLN A N 1
ATOM 870 C CA . GLN A 1 109 ? -23.838 -19.911 24.544 1.00 44.81 109 GLN A CA 1
ATOM 871 C C . GLN A 1 109 ? -23.879 -20.668 23.201 1.00 44.81 109 GLN A C 1
ATOM 873 O O . GLN A 1 109 ? -23.562 -21.857 23.159 1.00 44.81 109 GLN A O 1
ATOM 878 N N . ALA A 1 110 ? -24.227 -20.020 22.084 1.00 43.59 110 ALA A N 1
ATOM 879 C CA . ALA A 1 110 ? -24.360 -20.698 20.786 1.00 43.59 110 ALA A CA 1
ATOM 880 C C . ALA A 1 110 ? -23.024 -21.099 20.115 1.00 43.59 110 ALA A C 1
ATOM 882 O O . ALA A 1 110 ? -23.035 -21.826 19.120 1.00 43.59 110 ALA A O 1
ATOM 883 N N . TRP A 1 111 ? -21.873 -20.662 20.639 1.00 45.16 111 TRP A N 1
ATOM 884 C CA . TRP A 1 111 ? -20.562 -20.947 20.037 1.00 45.16 111 TRP A CA 1
ATOM 885 C C . TRP A 1 111 ? -20.007 -22.349 20.333 1.00 45.16 111 TRP A C 1
ATOM 887 O O . TRP A 1 111 ? -19.145 -22.815 19.591 1.00 45.16 111 TRP A O 1
ATOM 897 N N . ASP A 1 112 ? -20.529 -23.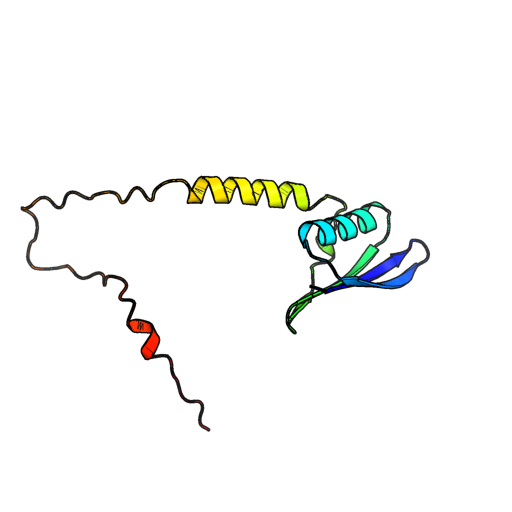067 21.332 1.00 42.62 112 ASP A N 1
ATOM 898 C CA . ASP A 1 112 ? -19.980 -24.376 21.731 1.00 42.62 112 ASP A CA 1
ATOM 899 C C . ASP A 1 112 ? -20.435 -25.557 20.847 1.00 42.62 112 ASP A C 1
ATOM 901 O O . ASP A 1 112 ? -19.923 -26.668 20.977 1.00 42.62 112 ASP A O 1
ATOM 905 N N . MET A 1 113 ? -21.359 -25.341 19.902 1.00 37.16 113 MET A N 1
ATOM 906 C CA . MET A 1 113 ? -21.847 -26.403 19.005 1.00 37.16 113 MET A CA 1
ATOM 907 C C . MET A 1 113 ? -21.171 -26.452 17.627 1.00 37.16 113 MET A C 1
ATOM 909 O O . MET A 1 113 ? -21.428 -27.379 16.860 1.00 37.16 113 MET A O 1
ATOM 913 N N . ALA A 1 114 ? -20.266 -25.524 17.306 1.00 44.56 114 ALA A N 1
ATOM 914 C CA . ALA A 1 114 ? -19.542 -25.526 16.033 1.00 44.56 114 ALA A CA 1
ATOM 915 C C . ALA A 1 114 ? -18.163 -26.210 16.126 1.00 44.56 114 ALA A C 1
ATOM 917 O O . ALA A 1 114 ? -17.194 -25.760 15.524 1.00 44.56 114 ALA A O 1
ATOM 918 N N . THR A 1 115 ? -18.061 -27.327 16.851 1.00 49.06 115 THR A N 1
ATOM 919 C CA . THR A 1 115 ? -16.991 -28.314 16.627 1.00 49.06 115 THR A CA 1
ATOM 920 C C . THR A 1 115 ? -17.542 -29.461 15.787 1.00 49.06 115 THR A C 1
ATOM 922 O O . THR A 1 115 ? -17.852 -30.546 16.272 1.00 49.06 115 THR A O 1
ATOM 925 N N . VAL A 1 116 ? -17.664 -29.215 14.481 1.00 45.34 116 VAL A N 1
ATOM 926 C CA . VAL A 1 116 ? -17.805 -30.300 13.506 1.00 45.34 116 VAL A CA 1
ATOM 927 C C . VAL A 1 116 ? -16.436 -30.956 13.363 1.00 45.34 116 VAL A C 1
ATOM 929 O O . VAL A 1 116 ? -15.483 -30.348 12.876 1.00 45.34 116 VAL A O 1
ATOM 932 N N . LYS A 1 117 ? -16.344 -32.196 13.847 1.00 42.00 117 LYS A N 1
ATOM 933 C CA . LYS A 1 117 ? -15.226 -33.101 13.593 1.00 42.00 117 LYS A CA 1
ATOM 934 C C . LYS A 1 117 ? -15.089 -33.329 12.087 1.00 42.00 117 LYS A C 1
ATOM 936 O O . LYS A 1 117 ? -16.064 -33.678 11.430 1.00 42.00 117 LYS A O 1
ATOM 941 N N . PHE A 1 118 ? -13.878 -33.144 11.576 1.00 44.41 118 PHE A N 1
ATOM 942 C CA . PHE A 1 118 ? -13.457 -33.669 10.283 1.00 44.41 118 PHE A CA 1
ATOM 943 C C . PHE A 1 118 ? -12.975 -35.116 10.480 1.00 44.41 118 PHE A C 1
ATOM 945 O O . PHE A 1 118 ? -11.934 -35.320 11.096 1.00 44.41 118 PHE A O 1
ATOM 952 N N . GLU A 1 119 ? -13.748 -36.072 9.973 1.00 38.53 119 GLU A N 1
ATOM 953 C CA . GLU A 1 119 ? -13.424 -37.468 9.606 1.00 38.53 119 GLU A CA 1
ATOM 954 C C . GLU A 1 119 ? -14.408 -37.758 8.445 1.00 38.53 119 GLU A C 1
ATOM 956 O O . GLU A 1 119 ? -15.576 -37.375 8.547 1.00 38.53 119 GLU A O 1
ATOM 961 N N . ASP A 1 120 ? -14.044 -38.258 7.263 1.00 47.75 120 ASP A N 1
ATOM 962 C CA . ASP A 1 120 ? -12.925 -39.105 6.820 1.00 47.75 120 ASP A CA 1
ATOM 963 C C . ASP A 1 120 ? -12.192 -38.553 5.576 1.00 47.75 120 ASP A C 1
ATOM 965 O O . ASP A 1 120 ? -12.853 -37.915 4.718 1.00 47.75 120 ASP A O 1
#

Mean predicted aligned error: 15.47 Å

Solvent-accessible surface area (backbone atoms only — not comparable to full-atom values): 7534 Å² total; per-res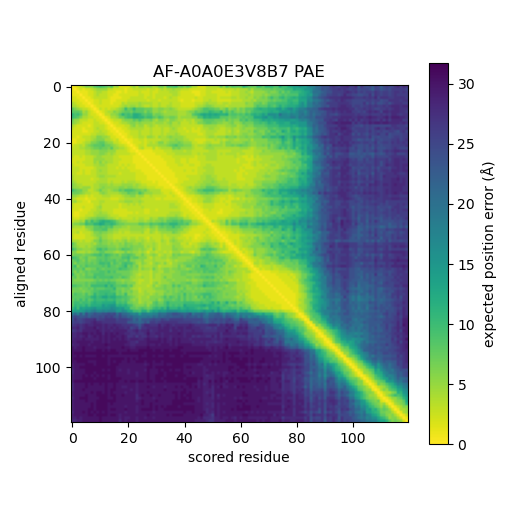idue (Å²): 84,35,44,37,36,32,34,28,43,90,84,69,52,73,44,81,47,72,49,78,55,91,51,67,48,59,55,50,26,52,53,5,49,40,30,61,69,62,27,46,61,77,43,37,36,40,37,45,95,97,41,75,44,78,48,68,51,87,70,46,80,34,61,64,48,49,60,62,52,51,51,50,51,53,54,50,53,53,59,71,66,50,72,83,75,73,75,77,73,81,77,66,95,81,78,78,72,92,81,85,84,82,81,80,74,90,61,89,74,69,69,79,74,75,73,78,79,90,78,133

Organism: NCBI:txid1379870

Foldseek 3Di:
DKKWWWKAAPVRDIDIDMDDDDDPLVVLLVLLCCVVVVIQIPWIWDDDPNDIDTDDSVPSPSDRPNVVVVVVVVVVVVVVPPPPPPPPPPPPPPDDDPDDDDDDDDDPPPPPPPPDDDDD

Nearest PDB structures (foldseek):
  5i8j-assembly1_B  TM=5.168E-01  e=1.504E-01  Escherichia phage RB69
  5hy3-assembly1_B  TM=4.626E-01  e=1.705E-01  Tequatrovirus T4
  8ckb-assembly1_I004  TM=4.710E-01  e=3.406E-01  Bacteroides phage crAss001
  7o86-assembly2_B  TM=3.955E-01  e=1.816E-01  Homo sapiens
  4kyz-assembly1_A  TM=4.673E-01  e=3.627E-01  synthetic construct